Protein AF-A0A7C1U5K1-F1 (afdb_monomer_lite)

Foldseek 3Di:
DDDDPPPPPDDDVNVVVVVVVVVVPPDDPDDALLSLLQVLLCQQLVDGDDPVLSVVSSVCVVVVNNVVSNVSSNPHVSNLVPVLQLVCVLVPDPVSHSPDPDDPVSVVVSCCVVVVHDPD

Radius of gyration: 26.28 Å; chains: 1; bounding box: 65×62×51 Å

Structure (mmCIF, N/CA/C/O backbone):
data_AF-A0A7C1U5K1-F1
#
_entry.id   AF-A0A7C1U5K1-F1
#
loop_
_atom_site.group_PDB
_atom_site.id
_atom_site.type_symbol
_atom_site.label_atom_id
_atom_site.label_alt_id
_atom_site.label_comp_id
_atom_site.label_asym_id
_atom_site.label_entity_id
_atom_site.label_seq_id
_atom_site.pdbx_PDB_ins_code
_atom_site.Cartn_x
_atom_site.Cartn_y
_atom_site.Cartn_z
_atom_site.occupancy
_atom_site.B_iso_or_equiv
_atom_site.auth_seq_id
_atom_site.auth_comp_id
_atom_site.auth_asym_id
_atom_site.auth_atom_id
_atom_site.pdbx_PDB_model_num
ATOM 1 N N . MET A 1 1 ? -50.533 -46.110 23.366 1.00 43.53 1 MET A N 1
ATOM 2 C CA . MET A 1 1 ? -49.787 -45.524 22.227 1.00 43.53 1 MET A CA 1
ATOM 3 C C . MET A 1 1 ? -50.571 -44.310 21.726 1.00 43.53 1 MET A C 1
ATOM 5 O O . MET A 1 1 ? -51.195 -44.364 20.684 1.00 43.53 1 MET A O 1
ATOM 9 N N . HIS A 1 2 ? -50.893 -43.347 22.592 1.00 50.56 2 HIS A N 1
ATOM 10 C CA . HIS A 1 2 ? -50.107 -42.144 22.930 1.00 50.56 2 HIS A CA 1
ATOM 11 C C . HIS A 1 2 ? -49.695 -41.325 21.698 1.00 50.56 2 HIS A C 1
ATOM 13 O O . HIS A 1 2 ? -48.527 -41.246 21.337 1.00 50.56 2 HIS A O 1
ATOM 19 N N . SER A 1 3 ? -50.706 -40.779 21.023 1.00 55.00 3 SER A N 1
ATOM 20 C CA . SER A 1 3 ? -50.563 -39.708 20.042 1.00 55.00 3 SER A CA 1
ATOM 21 C C . SER A 1 3 ? -50.291 -38.414 20.809 1.00 55.00 3 SER A C 1
ATOM 23 O O . SER A 1 3 ? -51.149 -37.944 21.553 1.00 55.00 3 SER A O 1
ATOM 25 N N . ASP A 1 4 ? -49.079 -37.893 20.669 1.00 59.81 4 ASP A N 1
ATOM 26 C CA . ASP A 1 4 ? -48.596 -36.689 21.342 1.00 59.81 4 ASP A CA 1
ATOM 27 C C . ASP A 1 4 ? -49.343 -35.443 20.802 1.00 59.81 4 ASP A C 1
ATOM 29 O O . ASP A 1 4 ? -49.236 -35.144 19.608 1.00 59.81 4 ASP A O 1
ATOM 33 N N . PRO A 1 5 ? -50.139 -34.706 21.605 1.00 49.91 5 PRO A N 1
ATOM 34 C CA . PRO A 1 5 ? -51.016 -33.640 21.104 1.00 49.91 5 PRO A CA 1
ATOM 35 C C . PRO A 1 5 ? -50.289 -32.315 20.807 1.00 49.91 5 PRO A C 1
ATOM 37 O O . PRO A 1 5 ? -50.928 -31.328 20.442 1.00 49.91 5 PRO A O 1
ATOM 40 N N . LEU A 1 6 ? -48.961 -32.265 20.946 1.00 50.84 6 LEU A N 1
ATOM 41 C CA . LEU A 1 6 ? -48.192 -31.016 20.909 1.00 50.84 6 LEU A CA 1
ATOM 42 C C . LEU A 1 6 ? -47.655 -30.620 19.521 1.00 50.84 6 LEU A C 1
ATOM 44 O O . LEU A 1 6 ? -47.131 -29.518 19.373 1.00 50.84 6 LEU A O 1
ATOM 48 N N . GLN A 1 7 ? -47.811 -31.449 18.480 1.00 54.59 7 GLN A N 1
ATOM 49 C CA . GLN A 1 7 ? -47.247 -31.147 17.149 1.00 54.59 7 GLN A CA 1
ATOM 50 C C . GLN A 1 7 ? -48.190 -30.379 16.195 1.00 54.59 7 GLN A C 1
ATOM 52 O O . GLN A 1 7 ? -47.767 -29.938 15.127 1.00 54.59 7 GLN A O 1
ATOM 57 N N . THR A 1 8 ? -49.454 -30.142 16.567 1.00 56.00 8 THR A N 1
ATOM 58 C CA . THR A 1 8 ? -50.500 -29.650 15.637 1.00 56.00 8 THR A CA 1
ATOM 59 C C . THR A 1 8 ? -50.726 -28.124 15.653 1.00 56.00 8 THR A C 1
ATOM 61 O O . THR A 1 8 ? -51.754 -27.647 15.173 1.00 56.00 8 THR A O 1
ATOM 64 N N . ALA A 1 9 ? -49.804 -27.318 16.197 1.00 51.12 9 ALA A N 1
ATOM 65 C CA . ALA A 1 9 ? -50.101 -25.917 16.546 1.00 51.12 9 ALA A CA 1
ATOM 66 C C . ALA A 1 9 ? -49.337 -24.805 15.793 1.00 51.12 9 ALA A C 1
ATOM 68 O O . ALA A 1 9 ? -49.581 -23.636 16.083 1.00 51.12 9 ALA A O 1
ATOM 69 N N . LEU A 1 10 ? -48.480 -25.074 14.797 1.00 54.66 10 LEU A N 1
ATOM 70 C CA . LEU A 1 10 ? -47.904 -23.985 13.979 1.00 54.66 10 LEU A CA 1
ATOM 71 C C . LEU A 1 10 ? -48.745 -23.702 12.725 1.00 54.66 10 LEU A C 1
ATOM 73 O O . LEU A 1 10 ? -48.436 -24.152 11.620 1.00 54.66 10 LEU A O 1
ATOM 77 N N . ARG A 1 11 ? -49.817 -22.925 12.917 1.00 64.62 11 ARG A N 1
ATOM 78 C CA . ARG A 1 11 ? -50.659 -22.351 11.854 1.00 64.62 11 ARG A CA 1
ATOM 79 C C . ARG A 1 11 ? -49.881 -21.292 11.050 1.00 64.62 11 ARG A C 1
ATOM 81 O O . ARG A 1 11 ? -49.087 -20.540 11.610 1.00 64.62 11 ARG A O 1
ATOM 88 N N . GLY A 1 12 ? -50.154 -21.215 9.742 1.00 65.12 12 GLY A N 1
ATOM 89 C CA . GLY A 1 12 ? -49.470 -20.407 8.711 1.00 65.12 12 GLY A CA 1
ATOM 90 C C . GLY A 1 12 ? -48.901 -19.022 9.082 1.00 65.12 12 GLY A C 1
ATOM 91 O O . GLY A 1 12 ? -47.753 -18.772 8.713 1.00 65.12 12 GLY A O 1
ATOM 92 N N . PRO A 1 13 ? -49.600 -18.134 9.822 1.00 65.38 13 PRO A N 1
ATOM 93 C CA . PRO A 1 13 ? -49.045 -16.822 10.174 1.00 65.38 13 PRO A CA 1
ATOM 94 C C . PRO A 1 13 ? -47.848 -16.907 11.129 1.00 65.38 13 PRO A C 1
ATOM 96 O O . PRO A 1 13 ? -46.925 -16.110 11.008 1.00 65.38 13 PRO A O 1
ATOM 99 N N . ALA A 1 14 ? -47.800 -17.904 12.021 1.00 68.12 14 ALA A N 1
ATOM 100 C CA . ALA A 1 14 ? -46.678 -18.079 12.943 1.00 68.12 14 ALA A CA 1
ATOM 101 C C . ALA A 1 14 ? -45.380 -18.408 12.192 1.00 68.12 14 ALA A C 1
ATOM 103 O O . ALA A 1 14 ? -44.337 -17.850 12.502 1.00 68.12 14 ALA A O 1
ATOM 104 N N . ARG A 1 15 ? -45.455 -19.235 11.138 1.00 69.56 15 ARG A N 1
ATOM 105 C CA . ARG A 1 15 ? -44.298 -19.571 10.286 1.00 69.56 15 ARG A CA 1
ATOM 106 C C . ARG A 1 15 ? -43.778 -18.358 9.513 1.00 69.56 15 ARG A C 1
ATOM 108 O O . ARG A 1 15 ? -42.571 -18.205 9.358 1.00 69.56 15 ARG A O 1
ATOM 115 N N . LEU A 1 16 ? -44.686 -17.497 9.056 1.00 71.75 16 LEU A N 1
ATOM 116 C CA . LEU A 1 16 ? -44.358 -16.281 8.310 1.00 71.75 16 LEU A CA 1
ATOM 117 C C . LEU A 1 16 ? -43.703 -15.228 9.217 1.00 71.75 16 LEU A C 1
ATOM 119 O O . LEU A 1 16 ? -42.709 -14.620 8.834 1.00 71.75 16 LEU A O 1
ATOM 123 N N . VAL A 1 17 ? -44.186 -15.097 10.456 1.00 79.69 17 VAL A N 1
ATOM 124 C CA . VAL A 1 17 ? -43.573 -14.243 11.484 1.00 79.69 17 VAL A CA 1
ATOM 125 C C . VAL A 1 17 ? -42.192 -14.764 11.894 1.00 79.69 17 VAL A C 1
ATOM 127 O O . VAL A 1 17 ? -41.254 -13.975 11.970 1.00 79.69 17 VAL A O 1
ATOM 130 N N . THR A 1 18 ? -42.024 -16.076 12.096 1.00 80.56 18 THR A N 1
ATOM 131 C CA . THR A 1 18 ? -40.709 -16.667 12.409 1.00 80.56 18 THR A CA 1
ATOM 132 C C . THR A 1 18 ? -39.706 -16.465 11.270 1.00 80.56 18 THR A C 1
ATOM 134 O O . THR A 1 18 ? -38.547 -16.154 11.532 1.00 80.56 18 THR A O 1
ATOM 137 N N . LEU A 1 19 ? -40.143 -16.583 10.011 1.00 79.25 19 LEU A N 1
ATOM 138 C CA . LEU A 1 19 ? -39.296 -16.343 8.840 1.00 79.25 19 LEU A CA 1
ATOM 139 C C . LEU A 1 19 ? -38.906 -14.862 8.703 1.00 79.25 19 LEU A C 1
ATOM 141 O O . LEU A 1 19 ? -37.732 -14.564 8.507 1.00 79.25 19 LEU A O 1
ATOM 145 N N . CYS A 1 20 ? -39.853 -13.931 8.856 1.00 77.62 20 CYS A N 1
ATOM 146 C CA . CYS A 1 20 ? -39.556 -12.494 8.843 1.00 77.62 20 CYS A CA 1
ATOM 147 C C . CYS A 1 20 ? -38.600 -12.098 9.973 1.00 77.62 20 CYS A C 1
ATOM 149 O O . CYS A 1 20 ? -37.662 -11.341 9.736 1.00 77.62 20 CYS A O 1
ATOM 151 N N . LEU A 1 21 ? -38.784 -12.648 11.176 1.00 78.12 21 LEU A N 1
ATOM 152 C CA . LEU A 1 21 ? -37.886 -12.397 12.299 1.00 78.12 21 LEU A CA 1
ATOM 153 C C . LEU A 1 21 ? -36.476 -12.943 12.023 1.00 78.12 21 LEU A C 1
ATOM 155 O O . LEU A 1 21 ? -35.498 -12.251 12.285 1.00 78.12 21 LEU A O 1
ATOM 159 N N . ALA A 1 22 ? -36.356 -14.132 11.424 1.00 77.94 22 ALA A N 1
ATOM 160 C CA . ALA A 1 22 ? -35.065 -14.694 11.028 1.00 77.94 22 ALA A CA 1
ATOM 161 C C . ALA A 1 22 ? -34.344 -13.844 9.963 1.00 77.94 22 ALA A C 1
ATOM 163 O O . ALA A 1 22 ? -33.128 -13.684 10.041 1.00 77.94 22 ALA A O 1
ATOM 164 N N . LEU A 1 23 ? -35.075 -13.248 9.011 1.00 76.19 23 LEU A N 1
ATOM 165 C CA . LEU A 1 23 ? -34.495 -12.314 8.037 1.00 76.19 23 LEU A CA 1
ATOM 166 C C . LEU A 1 23 ? -34.057 -10.987 8.676 1.00 76.19 23 LEU A C 1
ATOM 168 O O . LEU A 1 23 ? -33.050 -10.427 8.257 1.00 76.19 23 LEU A O 1
ATOM 172 N N . CYS A 1 24 ? -34.760 -10.489 9.696 1.00 75.38 24 CYS A N 1
ATOM 173 C CA . CYS A 1 24 ? -34.348 -9.278 10.416 1.00 75.38 24 CYS A CA 1
ATOM 174 C C . CYS A 1 24 ? -33.079 -9.479 11.265 1.00 75.38 24 CYS A C 1
ATOM 176 O O . CYS A 1 24 ? -32.383 -8.506 11.545 1.00 75.38 24 CYS A O 1
ATOM 178 N N . LEU A 1 25 ? -32.762 -10.719 11.658 1.00 70.94 25 LEU A N 1
ATOM 179 C CA . LEU A 1 25 ? -31.523 -11.067 12.367 1.00 70.94 25 LEU A CA 1
ATOM 180 C C . LEU A 1 25 ? -30.332 -11.341 11.433 1.00 70.94 25 LEU A C 1
ATOM 182 O O . LEU A 1 25 ? -29.235 -11.620 11.921 1.00 70.94 25 LEU A O 1
ATOM 186 N N . ALA A 1 26 ? -30.508 -11.249 10.111 1.00 68.31 26 ALA A N 1
ATOM 187 C CA . ALA A 1 26 ? -29.398 -11.295 9.166 1.00 68.31 26 ALA A CA 1
ATOM 188 C C . ALA A 1 26 ? -28.555 -10.013 9.303 1.00 68.31 26 ALA A C 1
ATOM 190 O O . ALA A 1 26 ? -28.758 -9.026 8.598 1.00 68.31 26 ALA A O 1
ATOM 191 N N . GLY A 1 27 ? -27.636 -10.012 10.271 1.00 62.97 27 GLY A N 1
ATOM 192 C CA . GLY A 1 27 ? -26.713 -8.911 10.514 1.00 62.97 27 GLY A CA 1
ATOM 193 C C . GLY A 1 27 ? -25.847 -8.617 9.290 1.00 62.97 27 GLY A C 1
ATOM 194 O O . GLY A 1 27 ? -25.446 -9.518 8.549 1.00 62.97 27 GLY A O 1
ATOM 195 N N . THR A 1 28 ? -25.529 -7.343 9.081 1.00 63.47 28 THR A N 1
ATOM 196 C CA . THR A 1 28 ? -24.531 -6.932 8.097 1.00 63.47 28 THR A CA 1
ATOM 197 C C . THR A 1 28 ? -23.163 -7.439 8.552 1.00 63.47 28 THR A C 1
ATOM 199 O O . THR A 1 28 ? -22.652 -7.048 9.600 1.00 63.47 28 THR A O 1
ATOM 202 N N . ALA A 1 29 ? -22.549 -8.334 7.776 1.00 64.00 29 ALA A N 1
ATOM 203 C CA . ALA A 1 29 ? -21.171 -8.758 8.001 1.00 64.00 29 ALA A CA 1
ATOM 204 C C . ALA A 1 29 ? -20.221 -7.594 7.665 1.00 64.00 29 ALA A C 1
ATOM 206 O O . ALA A 1 29 ? -19.690 -7.495 6.557 1.00 64.00 29 ALA A O 1
ATOM 207 N N . MET A 1 30 ? -20.046 -6.665 8.605 1.00 64.69 30 MET A N 1
ATOM 208 C CA . MET A 1 30 ? -19.035 -5.619 8.504 1.00 64.69 30 MET A CA 1
ATOM 209 C C . MET A 1 30 ? -17.671 -6.235 8.801 1.00 64.69 30 MET A C 1
ATOM 211 O O . MET A 1 30 ? -17.428 -6.727 9.899 1.00 64.69 30 MET A O 1
ATOM 215 N N . ALA A 1 31 ? -16.770 -6.198 7.819 1.00 77.00 31 ALA A N 1
ATOM 216 C CA . ALA A 1 31 ? -15.357 -6.447 8.071 1.00 77.00 31 ALA A CA 1
ATOM 217 C C . ALA A 1 31 ? -14.880 -5.444 9.134 1.00 77.00 31 ALA A C 1
ATOM 219 O O . ALA A 1 31 ? -15.040 -4.236 8.935 1.00 77.00 31 ALA A O 1
ATOM 220 N N . GLY A 1 32 ? -14.331 -5.929 10.248 1.00 90.31 32 GLY A N 1
ATOM 221 C CA . GLY A 1 32 ? -13.762 -5.075 11.283 1.00 90.31 32 GLY A CA 1
ATOM 222 C C . GLY A 1 32 ? -12.547 -4.304 10.764 1.00 90.31 32 GLY A C 1
ATOM 223 O O . GLY A 1 32 ? -12.071 -4.520 9.646 1.00 90.31 32 GLY A O 1
ATOM 224 N N . ALA A 1 33 ? -12.027 -3.380 11.572 1.00 95.50 33 ALA A N 1
ATO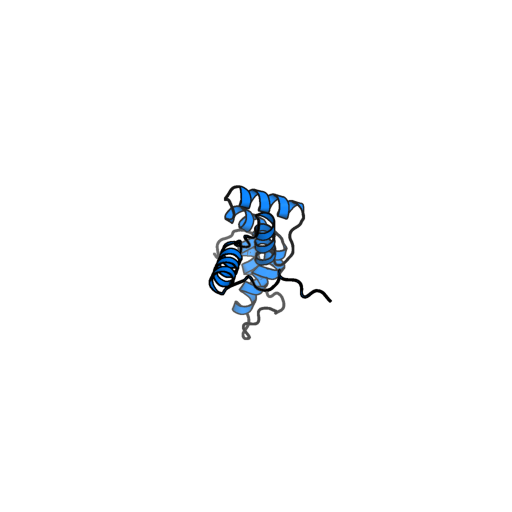M 225 C CA . ALA A 1 33 ? -10.888 -2.552 11.173 1.00 95.50 33 ALA A CA 1
ATOM 226 C C . ALA A 1 33 ? -9.660 -3.393 10.785 1.00 95.50 33 ALA A C 1
ATOM 228 O O . ALA A 1 33 ? -8.949 -3.056 9.842 1.00 95.50 33 ALA A O 1
ATOM 229 N N . ARG A 1 34 ? -9.453 -4.536 11.450 1.00 96.00 34 ARG A N 1
ATOM 230 C CA . ARG A 1 34 ? -8.355 -5.461 11.150 1.00 96.00 34 ARG A CA 1
ATOM 231 C C . ARG A 1 34 ? -8.531 -6.157 9.800 1.00 96.00 34 ARG A C 1
ATOM 233 O O . ARG A 1 34 ? -7.582 -6.250 9.025 1.00 96.00 34 ARG A O 1
ATOM 240 N N . GLU A 1 35 ? -9.737 -6.613 9.477 1.00 95.88 35 GLU A N 1
ATOM 241 C CA . GLU A 1 35 ? -10.038 -7.235 8.183 1.00 95.88 35 GLU A CA 1
ATOM 242 C C . GLU A 1 35 ? -9.965 -6.211 7.047 1.00 95.88 35 GLU A C 1
ATOM 244 O O . GLU A 1 35 ? -9.491 -6.523 5.953 1.00 95.88 35 GLU A O 1
ATOM 249 N N . GLN A 1 36 ? -10.409 -4.976 7.294 1.00 95.88 36 GLN A N 1
ATOM 250 C CA . GLN A 1 36 ? -10.256 -3.879 6.341 1.00 95.88 36 GLN A CA 1
ATOM 251 C C . GLN A 1 36 ? -8.779 -3.544 6.108 1.00 95.88 36 GLN A C 1
ATOM 253 O O . GLN A 1 36 ? -8.365 -3.491 4.952 1.00 95.88 36 GLN A O 1
ATOM 258 N N . ALA A 1 37 ? -7.982 -3.415 7.173 1.00 97.56 37 ALA A N 1
ATOM 259 C CA . ALA A 1 37 ? -6.541 -3.176 7.095 1.00 97.56 37 ALA A CA 1
ATOM 260 C C . ALA A 1 37 ? -5.838 -4.247 6.262 1.00 97.56 37 ALA A C 1
ATOM 262 O O . ALA A 1 37 ? -5.125 -3.930 5.311 1.00 97.56 37 ALA A O 1
ATOM 263 N N . ARG A 1 38 ? -6.116 -5.522 6.553 1.00 97.06 38 ARG A N 1
ATOM 264 C CA . ARG A 1 38 ? -5.568 -6.637 5.782 1.00 97.06 38 ARG A CA 1
ATOM 265 C C . ARG A 1 38 ? -5.928 -6.532 4.303 1.00 97.06 38 ARG A C 1
ATOM 267 O O . ARG A 1 38 ? -5.048 -6.640 3.459 1.00 97.06 38 ARG A O 1
ATOM 274 N N . ARG A 1 39 ? -7.203 -6.295 3.978 1.00 96.62 39 ARG A N 1
ATOM 275 C CA . ARG A 1 39 ? -7.634 -6.177 2.576 1.00 96.62 39 ARG A CA 1
ATOM 276 C C . ARG A 1 39 ? -6.957 -5.016 1.855 1.00 96.62 39 ARG A C 1
ATOM 278 O O . ARG A 1 39 ? -6.613 -5.177 0.691 1.00 96.62 39 ARG A O 1
ATOM 285 N N . ILE A 1 40 ? -6.782 -3.873 2.516 1.00 96.81 40 ILE A N 1
ATOM 286 C CA . ILE A 1 40 ? -6.079 -2.721 1.939 1.00 96.81 40 ILE A CA 1
ATOM 287 C C . ILE A 1 40 ? -4.629 -3.103 1.634 1.00 96.81 40 ILE A C 1
ATOM 289 O O . ILE A 1 40 ? -4.188 -2.940 0.497 1.00 96.81 40 ILE A O 1
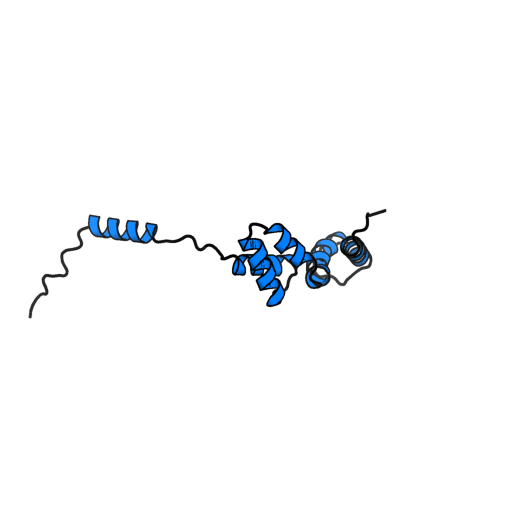ATOM 293 N N . HIS A 1 41 ? -3.919 -3.679 2.605 1.00 97.62 41 HIS A N 1
ATOM 294 C CA . HIS A 1 41 ? -2.519 -4.052 2.427 1.00 97.62 41 HIS A CA 1
ATOM 295 C C . HIS A 1 41 ? -2.335 -5.114 1.337 1.00 97.62 41 HIS A C 1
ATOM 297 O O . HIS A 1 41 ? -1.536 -4.918 0.425 1.00 97.62 41 HIS A O 1
ATOM 303 N N . ASP A 1 42 ? -3.132 -6.188 1.363 1.00 96.62 42 ASP A N 1
ATOM 304 C CA . ASP A 1 42 ? -3.081 -7.265 0.365 1.00 96.62 42 ASP A CA 1
ATOM 305 C C . ASP A 1 42 ? -3.275 -6.721 -1.064 1.00 96.62 42 ASP A C 1
ATOM 307 O O . ASP A 1 42 ? -2.678 -7.225 -2.015 1.00 96.62 42 ASP A O 1
ATOM 311 N N . ARG A 1 43 ? -4.109 -5.686 -1.233 1.00 95.50 43 ARG A N 1
ATOM 312 C CA . ARG A 1 43 ? -4.408 -5.083 -2.540 1.00 95.50 43 ARG A CA 1
ATOM 313 C C . ARG A 1 43 ? -3.363 -4.081 -3.009 1.00 95.50 43 ARG A C 1
ATOM 315 O O . ARG A 1 43 ? -3.101 -4.031 -4.205 1.00 95.50 43 ARG A O 1
ATOM 322 N N . ILE A 1 44 ? -2.810 -3.284 -2.100 1.00 97.00 44 ILE A N 1
ATOM 323 C CA . ILE A 1 44 ? -1.840 -2.238 -2.440 1.00 97.00 44 ILE A CA 1
ATOM 324 C C . ILE A 1 44 ? -0.436 -2.834 -2.521 1.00 97.00 44 ILE A C 1
ATOM 326 O O . ILE A 1 44 ? 0.212 -2.742 -3.560 1.00 97.00 44 ILE A O 1
ATOM 330 N N . ALA A 1 45 ? 0.022 -3.506 -1.467 1.00 96.56 45 ALA A N 1
ATOM 331 C CA . ALA A 1 45 ? 1.369 -4.064 -1.396 1.00 96.56 45 ALA A CA 1
ATOM 332 C C . ALA A 1 45 ? 1.516 -5.399 -2.147 1.00 96.56 45 ALA A C 1
ATOM 334 O O . ALA A 1 45 ? 2.638 -5.860 -2.356 1.00 96.56 45 ALA A O 1
ATOM 335 N N . GLY A 1 46 ? 0.403 -6.048 -2.512 1.00 93.88 46 GLY A N 1
ATOM 336 C CA . GLY A 1 46 ? 0.397 -7.338 -3.213 1.00 93.88 46 GLY A CA 1
ATOM 337 C C . GLY A 1 46 ? 0.819 -8.531 -2.348 1.00 93.88 46 GLY A C 1
ATOM 338 O O . GLY A 1 46 ? 0.961 -9.641 -2.858 1.00 93.88 46 GLY A O 1
ATOM 339 N N . VAL A 1 47 ? 1.030 -8.319 -1.046 1.00 94.94 47 VAL A N 1
ATOM 340 C CA . VAL A 1 47 ? 1.434 -9.337 -0.070 1.00 94.94 47 VAL A CA 1
ATOM 341 C C . VAL A 1 47 ? 0.741 -9.099 1.277 1.00 94.94 47 VAL A C 1
ATOM 343 O O . VAL A 1 47 ? 0.340 -7.966 1.558 1.00 94.94 47 VAL A O 1
ATOM 346 N N . PRO A 1 48 ? 0.625 -10.131 2.134 1.00 95.88 48 PRO A N 1
ATOM 347 C CA . PRO A 1 48 ? 0.104 -9.966 3.486 1.00 95.88 48 PRO A CA 1
ATOM 348 C C . PRO A 1 48 ? 0.916 -8.973 4.331 1.00 95.88 48 PRO A C 1
ATOM 350 O O . PRO A 1 48 ? 2.144 -8.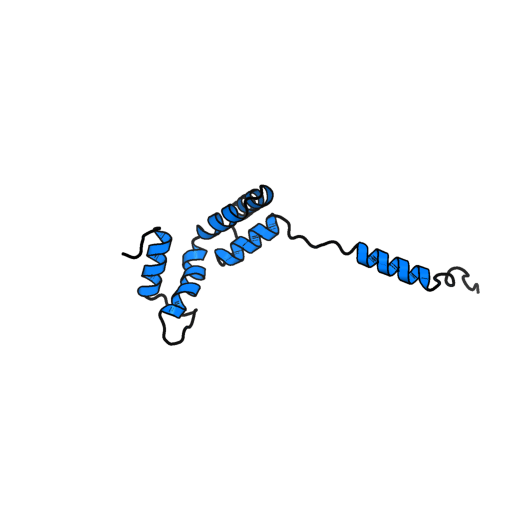980 4.232 1.00 95.88 48 PRO A O 1
ATOM 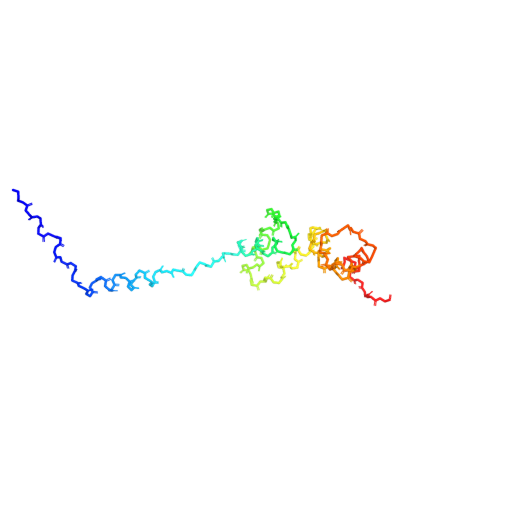353 N N . PRO A 1 49 ? 0.265 -8.162 5.189 1.00 96.75 49 PRO A N 1
ATOM 354 C CA . PRO A 1 49 ? 0.962 -7.260 6.103 1.00 96.75 49 PRO A CA 1
ATOM 355 C C . PRO A 1 49 ? 1.728 -8.027 7.178 1.00 96.75 49 PRO A C 1
ATOM 357 O O . PRO A 1 49 ? 1.327 -9.125 7.589 1.00 96.75 49 PRO A O 1
ATOM 360 N N . SER A 1 50 ? 2.787 -7.406 7.701 1.00 97.25 50 SER A N 1
ATOM 361 C CA . SER A 1 50 ? 3.379 -7.837 8.966 1.00 97.25 50 SER A CA 1
ATOM 362 C C . SER A 1 50 ? 2.379 -7.643 10.116 1.00 97.25 50 SER A C 1
ATOM 364 O O . SER A 1 50 ? 1.401 -6.902 9.998 1.00 97.25 50 SER A O 1
ATOM 366 N N . ALA A 1 51 ? 2.603 -8.304 11.255 1.00 97.38 51 ALA A N 1
ATOM 367 C CA . ALA A 1 51 ? 1.733 -8.120 12.418 1.00 97.38 51 ALA A CA 1
ATOM 368 C C . ALA A 1 51 ? 1.716 -6.655 12.897 1.00 97.38 51 ALA A C 1
ATOM 370 O O . ALA A 1 51 ? 0.651 -6.133 13.212 1.00 97.38 51 ALA A O 1
ATOM 371 N N . ALA A 1 52 ? 2.877 -5.992 12.878 1.00 97.69 52 ALA A N 1
ATOM 372 C CA . ALA A 1 52 ? 3.020 -4.601 13.293 1.00 97.69 52 ALA A CA 1
ATOM 373 C C . ALA A 1 52 ? 2.289 -3.634 12.347 1.00 97.69 52 ALA A C 1
ATOM 375 O O . ALA A 1 52 ? 1.550 -2.761 12.809 1.00 97.69 52 ALA A O 1
ATOM 376 N N . ASP A 1 53 ? 2.430 -3.822 11.031 1.00 97.44 53 ASP A N 1
ATOM 377 C CA . ASP A 1 53 ? 1.733 -2.985 10.046 1.00 97.44 53 ASP A CA 1
ATOM 378 C C . ASP A 1 53 ? 0.225 -3.206 10.129 1.00 97.44 53 ASP A C 1
ATOM 380 O O . ASP A 1 53 ? -0.547 -2.252 10.107 1.00 97.44 53 ASP A O 1
ATOM 384 N N . LEU A 1 54 ? -0.215 -4.456 10.311 1.00 98.06 54 LEU A N 1
ATOM 385 C CA . LEU A 1 54 ? -1.630 -4.781 10.461 1.00 98.06 54 LEU A CA 1
ATOM 386 C C . LEU A 1 54 ? -2.250 -4.120 11.700 1.00 98.06 54 LEU A C 1
ATOM 388 O O . LEU A 1 54 ? -3.366 -3.604 11.616 1.00 98.06 54 LEU A O 1
ATOM 392 N N . ASP A 1 55 ? -1.549 -4.124 12.835 1.00 98.25 55 ASP A N 1
ATOM 393 C CA . ASP A 1 55 ? -1.995 -3.461 14.066 1.00 98.25 55 ASP A CA 1
ATOM 394 C C . ASP A 1 55 ? -2.068 -1.935 13.883 1.00 98.25 55 ASP A C 1
ATOM 396 O O . ASP A 1 55 ? -3.053 -1.295 14.273 1.00 98.25 55 ASP A O 1
ATOM 400 N N . THR A 1 56 ? -1.065 -1.362 13.216 1.00 98.38 56 THR A N 1
ATOM 401 C CA . THR A 1 56 ? -0.990 0.074 12.914 1.00 98.38 56 THR A CA 1
ATOM 402 C C . THR A 1 56 ? -2.121 0.498 11.976 1.00 98.38 56 THR A C 1
ATOM 404 O O . THR A 1 56 ? -2.892 1.406 12.289 1.00 98.38 56 THR A O 1
ATOM 407 N N . MET A 1 57 ? -2.308 -0.212 10.863 1.00 98.44 57 MET A N 1
ATOM 408 C CA . MET A 1 57 ? -3.383 0.038 9.901 1.00 98.44 57 MET A CA 1
ATOM 409 C C . MET A 1 57 ? -4.772 -0.152 10.521 1.00 98.44 57 MET A C 1
ATOM 411 O O . MET A 1 57 ? -5.676 0.639 10.255 1.00 98.44 57 MET A O 1
ATOM 415 N N . ALA A 1 58 ? -4.964 -1.167 11.369 1.00 98.12 58 ALA A N 1
ATOM 416 C CA . ALA A 1 58 ? -6.233 -1.371 12.067 1.00 98.12 58 ALA A CA 1
ATOM 417 C C . ALA A 1 58 ? -6.552 -0.204 13.016 1.00 98.12 58 ALA A C 1
ATOM 419 O O . ALA A 1 58 ? -7.710 0.210 13.117 1.00 98.12 58 ALA A O 1
ATOM 420 N N . THR A 1 59 ? -5.533 0.356 13.672 1.00 98.31 59 THR A N 1
ATOM 421 C CA . THR A 1 59 ? -5.672 1.548 14.520 1.00 98.31 59 THR A CA 1
ATOM 422 C C . THR A 1 59 ? -6.067 2.767 13.688 1.00 98.31 59 THR A C 1
ATOM 424 O O . THR A 1 59 ? -7.034 3.445 14.026 1.00 98.31 59 THR A O 1
ATOM 427 N N . LEU A 1 60 ? -5.396 3.001 12.557 1.00 98.25 60 LEU A N 1
ATOM 428 C CA . LEU A 1 60 ? -5.720 4.097 11.635 1.00 98.25 60 LEU A CA 1
ATOM 429 C C . LEU A 1 60 ? -7.168 4.013 11.134 1.00 98.25 60 LEU A C 1
ATOM 431 O O . LEU A 1 60 ? -7.900 4.999 11.183 1.00 98.25 60 LEU A O 1
ATOM 435 N N . ILE A 1 61 ? -7.627 2.823 10.739 1.00 97.25 61 ILE A N 1
ATOM 436 C CA . ILE A 1 61 ? -9.011 2.612 10.290 1.00 97.25 61 ILE A CA 1
ATOM 437 C C . ILE A 1 61 ? -10.009 2.832 11.428 1.00 97.25 61 ILE A C 1
ATOM 439 O O . ILE A 1 61 ? -11.036 3.477 11.221 1.00 97.25 61 ILE A O 1
ATOM 443 N N . SER A 1 62 ? -9.707 2.341 12.632 1.00 97.00 62 SER A N 1
ATOM 444 C CA . SER A 1 62 ? -10.566 2.539 13.810 1.00 97.00 62 SER A CA 1
ATOM 445 C C . SER A 1 62 ? -10.693 4.018 14.188 1.00 97.00 62 SER A C 1
ATOM 447 O O . SER A 1 62 ? -11.745 4.442 14.657 1.00 97.00 62 SER A O 1
ATOM 449 N N . ASN A 1 63 ? -9.650 4.807 13.924 1.00 97.44 63 ASN A N 1
ATOM 450 C CA . ASN A 1 63 ? -9.618 6.250 14.154 1.00 97.44 63 ASN A CA 1
ATOM 451 C C . ASN A 1 63 ? -10.246 7.071 13.012 1.00 97.44 63 ASN A C 1
ATOM 453 O O . ASN A 1 63 ? -10.251 8.297 13.082 1.00 97.44 63 ASN A O 1
ATOM 457 N N . GLY A 1 64 ? -10.786 6.429 11.970 1.00 96.50 64 GLY A N 1
ATOM 458 C CA . GLY A 1 64 ? -11.405 7.120 10.836 1.00 96.50 64 GLY A CA 1
ATOM 459 C C . GLY A 1 64 ? -10.420 7.615 9.772 1.00 96.50 64 GLY A C 1
ATOM 460 O O . GLY A 1 64 ? -10.813 8.411 8.921 1.00 96.50 64 GLY A O 1
ATOM 461 N N . SER A 1 65 ? -9.184 7.108 9.770 1.00 97.12 65 SER A N 1
ATOM 462 C CA . SER A 1 65 ? -8.111 7.444 8.821 1.00 97.12 65 SER A CA 1
ATOM 463 C C . SER A 1 65 ? -7.753 6.276 7.879 1.00 97.12 65 SER A C 1
ATOM 465 O O . SER A 1 65 ? -6.620 5.790 7.879 1.00 97.12 65 SER A O 1
ATOM 467 N N . PRO A 1 66 ? -8.678 5.777 7.036 1.00 96.00 66 PRO A N 1
ATOM 468 C CA . PRO A 1 66 ? -8.376 4.677 6.117 1.00 96.00 66 PRO A CA 1
ATOM 469 C C . PRO A 1 66 ? -7.389 5.069 5.005 1.00 96.00 66 PRO A C 1
ATOM 471 O O . PRO A 1 66 ? -6.708 4.196 4.471 1.00 96.00 66 PRO A O 1
ATOM 474 N N . LEU A 1 67 ? -7.298 6.360 4.658 1.00 97.19 67 LEU A N 1
ATOM 475 C CA . LEU A 1 67 ? -6.326 6.854 3.679 1.00 97.19 67 LEU A CA 1
ATOM 476 C C . LEU A 1 67 ? -4.894 6.700 4.197 1.00 97.19 67 LEU A C 1
ATOM 478 O O . LEU A 1 67 ? -4.047 6.193 3.473 1.00 97.19 67 LEU A O 1
ATOM 482 N N . ASP A 1 68 ? -4.646 7.048 5.459 1.00 97.94 68 ASP A N 1
ATOM 483 C CA . ASP A 1 68 ? -3.323 6.902 6.074 1.00 97.94 68 ASP A CA 1
ATOM 484 C C . ASP A 1 68 ? -2.907 5.426 6.139 1.00 97.94 68 ASP A C 1
ATOM 486 O O . ASP A 1 68 ? -1.754 5.086 5.884 1.00 97.94 68 ASP A O 1
ATOM 490 N N . ALA A 1 69 ? -3.859 4.518 6.393 1.00 97.56 69 ALA A N 1
ATOM 491 C CA . ALA A 1 69 ? -3.600 3.081 6.316 1.00 97.56 69 ALA A CA 1
ATOM 492 C C . ALA A 1 69 ? -3.207 2.648 4.892 1.00 97.56 69 ALA A C 1
ATOM 494 O O . ALA A 1 69 ? -2.306 1.831 4.716 1.00 97.56 69 ALA A O 1
ATOM 495 N N . ALA A 1 70 ? -3.869 3.192 3.868 1.00 97.44 70 ALA A N 1
ATOM 496 C CA . ALA A 1 70 ? -3.527 2.916 2.477 1.00 97.44 70 ALA A CA 1
ATOM 497 C C . ALA A 1 70 ? -2.143 3.465 2.097 1.00 97.44 70 ALA A C 1
ATOM 499 O O . ALA A 1 70 ? -1.393 2.764 1.423 1.00 97.44 70 ALA A O 1
ATOM 500 N N . LEU A 1 71 ? -1.790 4.668 2.557 1.00 96.81 71 LEU A N 1
ATOM 501 C CA . LEU A 1 71 ? -0.470 5.265 2.338 1.00 96.81 71 LEU A CA 1
ATOM 502 C C . LEU A 1 71 ? 0.637 4.434 2.993 1.00 96.81 71 LEU A C 1
ATOM 504 O O . LEU A 1 71 ? 1.625 4.132 2.332 1.00 96.81 71 LEU A O 1
ATOM 508 N N . LEU A 1 72 ? 0.423 3.945 4.218 1.00 96.75 72 LEU A N 1
ATOM 509 C CA . LEU A 1 72 ? 1.362 3.026 4.867 1.00 96.75 72 LEU A CA 1
ATOM 510 C C . LEU A 1 72 ? 1.595 1.750 4.033 1.00 96.75 72 LEU A C 1
ATOM 512 O O . LEU A 1 72 ? 2.717 1.268 3.924 1.00 96.75 72 LEU A O 1
ATOM 516 N N . ALA A 1 73 ? 0.557 1.213 3.384 1.00 97.19 73 ALA A N 1
ATOM 517 C CA . ALA A 1 73 ? 0.706 0.043 2.516 1.00 97.19 73 ALA A CA 1
ATOM 518 C C . ALA A 1 73 ? 1.494 0.328 1.218 1.00 97.19 73 ALA A C 1
ATOM 520 O O . ALA A 1 73 ? 2.086 -0.596 0.657 1.00 97.19 73 ALA A O 1
ATOM 521 N N . VAL A 1 74 ? 1.518 1.577 0.734 1.00 96.19 74 VAL A N 1
ATOM 522 C CA . VAL A 1 74 ? 2.320 1.995 -0.437 1.00 96.19 74 VAL A CA 1
ATOM 523 C C . VAL A 1 74 ? 3.819 1.985 -0.117 1.00 96.19 74 VAL A C 1
ATOM 525 O O . VAL A 1 74 ? 4.631 1.702 -0.996 1.00 96.19 74 VAL A O 1
ATOM 528 N N . GLU A 1 75 ? 4.200 2.230 1.138 1.00 93.88 75 GLU A N 1
ATOM 529 C CA . GLU A 1 75 ? 5.603 2.220 1.577 1.00 93.88 75 GLU A CA 1
ATOM 530 C C . GLU A 1 75 ? 6.233 0.817 1.535 1.00 93.88 75 GLU A C 1
ATOM 532 O O . GLU A 1 75 ? 7.456 0.675 1.459 1.00 93.88 75 GLU A O 1
ATOM 537 N N . HIS A 1 76 ? 5.416 -0.241 1.540 1.00 95.75 76 HIS A N 1
ATOM 538 C CA . HIS A 1 76 ? 5.908 -1.612 1.527 1.00 95.75 76 HIS A CA 1
ATOM 539 C C . HIS A 1 76 ? 6.633 -1.937 0.198 1.00 95.75 76 HIS A C 1
ATOM 541 O O . HIS A 1 76 ? 6.063 -1.737 -0.878 1.00 95.75 76 HIS A O 1
ATOM 547 N N . PRO A 1 77 ? 7.834 -2.559 0.206 1.00 94.25 77 PRO A N 1
ATOM 548 C CA . PRO A 1 77 ? 8.590 -2.869 -1.020 1.00 94.25 77 PRO A CA 1
ATOM 549 C C . PRO A 1 77 ? 7.820 -3.695 -2.064 1.00 94.25 77 PRO A C 1
ATOM 551 O O . PRO A 1 77 ? 8.077 -3.606 -3.264 1.00 94.25 77 PRO A O 1
ATOM 554 N N . GLY A 1 78 ? 6.858 -4.502 -1.609 1.00 95.00 78 GLY A N 1
ATOM 555 C CA . GLY A 1 78 ? 5.945 -5.265 -2.466 1.00 95.00 78 GLY A CA 1
ATOM 556 C C . GLY A 1 78 ? 5.120 -4.393 -3.419 1.00 95.00 78 GLY A C 1
ATOM 557 O O . GLY A 1 78 ? 4.922 -4.792 -4.567 1.00 95.00 78 GLY A O 1
ATOM 558 N N . PHE A 1 79 ? 4.732 -3.180 -3.003 1.00 96.19 79 PHE A N 1
ATOM 559 C CA . PHE A 1 79 ? 4.041 -2.230 -3.874 1.00 96.19 79 PHE A CA 1
ATOM 560 C C . PHE A 1 79 ? 4.879 -1.930 -5.122 1.00 96.19 79 PHE A C 1
ATOM 562 O O . PHE A 1 79 ? 4.397 -2.094 -6.239 1.00 96.19 79 PHE A O 1
ATOM 569 N N . TYR A 1 80 ? 6.157 -1.586 -4.957 1.00 94.25 80 TYR A N 1
ATOM 570 C CA . TYR A 1 80 ? 7.046 -1.260 -6.077 1.00 94.25 80 TYR A CA 1
ATOM 571 C C . TYR A 1 80 ? 7.404 -2.489 -6.921 1.00 94.25 80 TYR A C 1
ATOM 573 O O . TYR A 1 80 ? 7.389 -2.434 -8.152 1.00 94.25 80 TYR A O 1
ATOM 581 N N . ASN A 1 81 ? 7.696 -3.612 -6.262 1.00 91.69 81 ASN A N 1
ATOM 582 C CA . ASN A 1 81 ? 8.212 -4.813 -6.920 1.00 91.69 81 ASN A CA 1
ATOM 583 C C . ASN A 1 81 ? 7.139 -5.614 -7.669 1.00 91.69 81 ASN A C 1
ATOM 585 O O . ASN A 1 81 ? 7.457 -6.292 -8.649 1.00 91.69 81 ASN A O 1
ATOM 589 N N . ALA A 1 82 ? 5.887 -5.559 -7.212 1.00 91.56 82 ALA A N 1
ATOM 590 C CA . ALA A 1 82 ? 4.785 -6.316 -7.789 1.00 91.56 82 ALA A CA 1
ATOM 591 C C . ALA A 1 82 ? 3.710 -5.390 -8.358 1.00 91.56 82 ALA A C 1
ATOM 593 O O . ALA A 1 82 ? 3.488 -5.392 -9.569 1.00 91.56 82 ALA A O 1
ATOM 594 N N . THR A 1 83 ? 3.063 -4.585 -7.516 1.00 94.75 83 THR A N 1
ATOM 595 C CA . THR A 1 83 ? 1.876 -3.812 -7.906 1.00 94.75 83 THR A CA 1
ATOM 596 C C . THR A 1 83 ? 2.198 -2.769 -8.971 1.00 94.75 83 THR A C 1
ATOM 598 O O . THR A 1 83 ? 1.651 -2.822 -10.071 1.00 94.75 83 THR A O 1
ATOM 601 N N . LEU A 1 84 ? 3.128 -1.857 -8.691 1.00 94.62 84 LEU A N 1
ATOM 602 C CA . LEU A 1 84 ? 3.495 -0.774 -9.596 1.00 94.62 84 LEU A CA 1
ATOM 603 C C . LEU A 1 84 ? 4.141 -1.303 -10.879 1.00 94.62 84 LEU A C 1
ATOM 605 O O . LEU A 1 84 ? 3.799 -0.839 -11.964 1.00 94.62 84 LEU A O 1
ATOM 609 N N . LYS A 1 85 ? 4.997 -2.329 -10.776 1.00 93.69 85 LYS A N 1
ATOM 610 C CA . LYS A 1 85 ? 5.531 -3.037 -11.948 1.00 93.69 85 LYS A CA 1
ATOM 611 C C . LYS A 1 85 ? 4.393 -3.519 -12.855 1.00 93.69 85 LYS A C 1
ATOM 613 O O . LYS A 1 85 ? 4.346 -3.145 -14.019 1.00 93.69 85 LYS A O 1
ATOM 618 N N . THR A 1 86 ? 3.454 -4.289 -12.308 1.00 93.06 86 THR A N 1
ATOM 619 C CA . THR A 1 86 ? 2.324 -4.879 -13.053 1.00 93.06 86 THR A CA 1
ATOM 620 C C . THR A 1 86 ? 1.435 -3.809 -13.694 1.00 93.06 86 THR A C 1
ATOM 622 O O . THR A 1 86 ? 0.905 -4.024 -14.781 1.00 93.06 86 THR A O 1
ATOM 625 N N . LEU A 1 87 ? 1.286 -2.645 -13.053 1.00 93.81 87 LEU A N 1
ATOM 626 C CA . LEU A 1 87 ? 0.515 -1.519 -13.589 1.00 93.81 87 LEU A CA 1
ATOM 627 C C . LEU A 1 87 ? 1.202 -0.839 -14.781 1.00 93.81 87 LEU A C 1
ATOM 629 O O . LEU A 1 87 ? 0.528 -0.441 -15.728 1.00 93.81 87 LEU A O 1
ATOM 633 N N . VAL A 1 88 ? 2.527 -0.699 -14.738 1.00 94.25 88 VAL A N 1
ATOM 634 C CA . VAL A 1 88 ? 3.291 0.044 -15.752 1.00 94.25 88 VAL A CA 1
ATOM 635 C C . VAL A 1 88 ? 3.697 -0.845 -16.922 1.00 94.25 88 VAL A C 1
ATOM 637 O O . VAL A 1 88 ? 3.669 -0.401 -18.067 1.00 94.25 88 VAL A O 1
ATOM 640 N N . THR A 1 89 ? 4.049 -2.108 -16.669 1.00 94.00 89 THR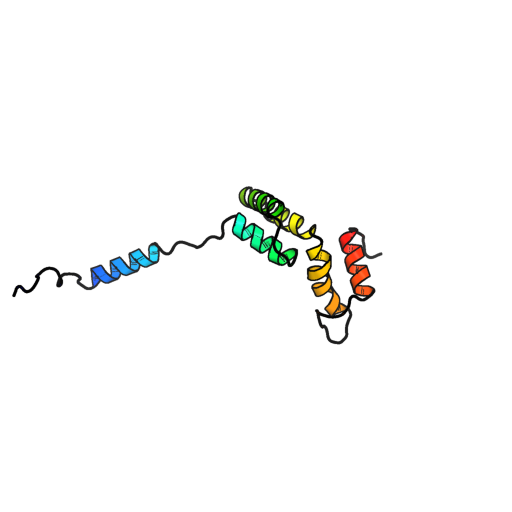 A N 1
ATOM 641 C CA . THR A 1 89 ? 4.593 -3.020 -17.686 1.00 94.00 89 THR A CA 1
ATOM 642 C C . THR A 1 89 ? 3.748 -3.098 -18.972 1.00 94.00 89 THR A C 1
ATOM 644 O O . THR A 1 89 ? 4.352 -2.978 -20.042 1.00 94.00 89 THR A O 1
ATOM 647 N N . PRO A 1 90 ? 2.399 -3.184 -18.942 1.00 93.44 90 PRO A N 1
ATOM 648 C CA . PRO A 1 90 ? 1.566 -3.198 -20.152 1.00 93.44 90 PRO A CA 1
ATOM 649 C C . PRO A 1 90 ? 1.729 -1.979 -21.065 1.00 93.44 90 PRO A C 1
ATOM 651 O O . PRO A 1 90 ? 1.561 -2.096 -22.273 1.00 93.44 90 PRO A O 1
ATOM 654 N N . MET A 1 91 ? 2.086 -0.813 -20.515 1.00 87.88 91 MET A N 1
ATOM 655 C CA . MET A 1 91 ? 2.268 0.429 -21.282 1.00 87.88 91 MET A CA 1
ATOM 656 C C . MET A 1 91 ? 3.531 0.408 -22.154 1.00 87.88 91 MET A C 1
ATOM 658 O O . MET A 1 91 ? 3.739 1.299 -22.972 1.00 87.88 91 MET A O 1
ATOM 662 N N . THR A 1 92 ? 4.390 -0.591 -21.950 1.00 83.19 92 THR A N 1
ATOM 663 C CA . THR A 1 92 ? 5.757 -0.635 -22.485 1.00 83.19 92 THR A CA 1
ATOM 664 C C . THR A 1 92 ? 5.997 -1.787 -23.451 1.00 83.19 92 THR A C 1
ATOM 666 O O . THR A 1 92 ? 7.088 -1.892 -24.005 1.00 83.19 92 THR A O 1
ATOM 669 N N . ASN A 1 93 ? 5.010 -2.669 -23.645 1.00 82.75 93 ASN A N 1
ATOM 670 C CA . ASN A 1 93 ? 5.141 -3.837 -24.509 1.00 82.75 93 ASN A CA 1
ATOM 671 C C . ASN A 1 93 ? 3.951 -3.976 -25.467 1.00 82.75 93 ASN A C 1
ATOM 673 O O . ASN A 1 93 ? 2.819 -3.649 -25.119 1.00 82.75 93 ASN A O 1
ATOM 677 N N . GLU A 1 94 ? 4.213 -4.484 -26.675 1.00 83.94 94 GLU A N 1
ATOM 678 C CA . GLU A 1 94 ? 3.205 -4.604 -27.742 1.00 83.94 94 GLU A CA 1
ATOM 679 C C . GLU A 1 94 ? 2.031 -5.506 -27.350 1.00 83.94 94 GLU A C 1
ATOM 681 O O . GLU A 1 94 ? 0.886 -5.240 -27.711 1.00 83.94 94 GLU A O 1
ATOM 686 N N . ALA A 1 95 ? 2.310 -6.558 -26.579 1.00 88.31 95 ALA A N 1
ATOM 687 C CA . ALA A 1 95 ? 1.310 -7.515 -26.127 1.00 88.31 95 ALA A CA 1
ATOM 688 C C . ALA A 1 95 ? 0.394 -6.966 -25.017 1.00 88.31 95 ALA A C 1
ATOM 690 O O . ALA A 1 95 ? -0.578 -7.630 -24.662 1.00 88.31 95 ALA A O 1
ATOM 691 N N . GLN A 1 96 ? 0.704 -5.792 -24.448 1.00 89.38 96 GLN A N 1
ATOM 692 C CA . GLN A 1 96 ? 0.060 -5.233 -23.250 1.00 89.38 96 GLN A CA 1
ATOM 693 C C . GLN A 1 96 ? 0.000 -6.236 -22.081 1.00 89.38 96 GLN A C 1
ATOM 695 O O . GLN A 1 96 ? -0.917 -6.228 -21.259 1.00 89.38 96 GLN A O 1
ATOM 700 N N . SER A 1 97 ? 0.995 -7.121 -22.007 1.00 91.38 97 SER A N 1
ATOM 701 C CA . SER A 1 97 ? 1.108 -8.157 -20.987 1.00 91.38 97 SER A CA 1
ATOM 702 C C . SER A 1 97 ? 1.617 -7.547 -19.677 1.00 91.38 97 SER A C 1
ATOM 704 O O . SER A 1 97 ? 2.616 -6.823 -19.690 1.00 91.38 97 SER A O 1
ATOM 706 N N . PRO A 1 98 ? 0.970 -7.816 -18.530 1.00 88.25 98 PRO A N 1
ATOM 707 C CA . PRO A 1 98 ? 1.419 -7.306 -17.236 1.00 88.25 98 PRO A CA 1
ATOM 708 C C . PRO A 1 98 ? 2.569 -8.118 -16.621 1.00 88.25 98 PRO A C 1
ATOM 710 O O . PRO A 1 98 ? 3.220 -7.646 -15.690 1.00 88.25 98 PRO A O 1
ATOM 713 N N . PHE A 1 99 ? 2.837 -9.325 -17.129 1.00 89.25 99 PHE A N 1
ATOM 714 C CA . PHE A 1 99 ? 3.782 -10.278 -16.536 1.00 89.25 99 PHE A CA 1
ATOM 715 C C . PHE A 1 99 ? 5.041 -10.473 -17.382 1.00 89.25 99 PHE A C 1
ATOM 717 O O . PHE A 1 99 ? 5.505 -11.593 -17.574 1.00 89.25 99 PHE A O 1
ATOM 724 N N . GLU A 1 100 ? 5.621 -9.372 -17.851 1.00 91.19 100 GLU A N 1
ATOM 725 C CA . GLU A 1 100 ? 6.889 -9.389 -18.583 1.00 91.19 100 GLU A CA 1
ATOM 726 C C . GLU A 1 100 ? 8.103 -9.162 -17.654 1.00 91.19 100 GLU A C 1
ATOM 728 O O . GLU A 1 100 ? 7.960 -8.721 -16.495 1.00 91.19 100 GLU A O 1
ATOM 733 N N . PRO A 1 101 ? 9.329 -9.470 -18.123 1.00 91.00 101 PRO A N 1
ATOM 734 C CA . PRO A 1 101 ? 10.558 -9.058 -17.453 1.00 91.00 101 PRO A CA 1
ATOM 735 C C . PRO A 1 101 ? 10.610 -7.542 -17.209 1.00 91.00 101 PRO A C 1
ATOM 737 O O . PRO A 1 101 ? 10.027 -6.751 -17.948 1.00 91.00 101 PRO A O 1
ATOM 740 N N . LEU A 1 102 ? 11.324 -7.131 -16.156 1.00 91.25 102 LEU A N 1
ATOM 741 C CA . LEU A 1 102 ? 11.539 -5.714 -15.864 1.00 91.25 102 LEU A CA 1
ATOM 742 C C . LEU A 1 102 ? 12.354 -5.076 -16.999 1.00 91.25 102 LEU A C 1
ATOM 744 O O . LEU A 1 102 ? 13.457 -5.531 -17.286 1.00 91.25 102 LEU A O 1
ATOM 748 N N . ASN A 1 103 ? 11.811 -4.031 -17.620 1.00 90.44 103 ASN A N 1
ATOM 749 C CA . ASN A 1 103 ? 12.486 -3.248 -18.654 1.00 90.44 103 ASN A CA 1
ATOM 750 C C . ASN A 1 103 ? 12.816 -1.833 -18.158 1.00 90.44 103 ASN A C 1
ATOM 752 O O . ASN A 1 103 ? 12.277 -1.382 -17.143 1.00 90.44 103 ASN A O 1
ATOM 756 N N . ASP A 1 104 ? 13.681 -1.136 -18.896 1.00 91.81 104 ASP A N 1
ATOM 757 C CA . ASP A 1 104 ? 14.211 0.171 -18.493 1.00 91.81 104 ASP A CA 1
ATOM 758 C C . ASP A 1 104 ? 13.115 1.225 -18.321 1.00 91.81 104 ASP A C 1
ATOM 760 O O . ASP A 1 104 ? 13.136 1.964 -17.341 1.00 91.81 104 ASP A O 1
ATOM 764 N N . TYR A 1 105 ? 12.101 1.251 -19.195 1.00 89.00 105 TYR A N 1
ATOM 765 C CA . TYR A 1 105 ? 10.985 2.191 -19.055 1.00 89.00 105 TYR A CA 1
ATOM 766 C C . TYR A 1 105 ? 10.209 1.952 -17.753 1.00 89.00 105 TYR A C 1
ATOM 768 O O . TYR A 1 105 ? 9.952 2.883 -16.989 1.00 89.00 105 TYR A O 1
ATOM 776 N N . THR A 1 106 ? 9.869 0.693 -17.464 1.00 93.00 106 THR A N 1
ATOM 777 C CA . THR A 1 106 ? 9.195 0.308 -16.215 1.00 93.00 106 THR A CA 1
ATOM 778 C C . THR A 1 106 ? 10.051 0.687 -15.006 1.00 93.00 106 THR A C 1
ATOM 780 O O . THR A 1 106 ? 9.536 1.248 -14.039 1.00 93.00 106 THR A O 1
ATOM 783 N N . ALA A 1 107 ? 11.362 0.438 -15.066 1.00 93.38 107 ALA A N 1
ATOM 784 C CA . ALA A 1 107 ? 12.295 0.791 -14.001 1.00 93.38 107 ALA A CA 1
ATOM 785 C C . ALA A 1 107 ? 12.387 2.312 -13.782 1.00 93.38 107 ALA A C 1
ATOM 787 O O . ALA A 1 107 ? 12.419 2.756 -12.634 1.00 93.38 107 ALA A O 1
ATOM 788 N N . THR A 1 108 ? 12.364 3.116 -14.850 1.00 93.00 108 THR A N 1
ATOM 789 C CA . THR A 1 108 ? 12.325 4.582 -14.755 1.00 93.00 108 THR A CA 1
ATOM 790 C C . THR A 1 108 ? 11.059 5.059 -14.057 1.00 93.00 108 THR A C 1
ATOM 792 O O . THR A 1 108 ? 11.157 5.835 -13.111 1.00 93.00 108 THR A O 1
ATOM 795 N N . VAL A 1 109 ? 9.879 4.577 -14.458 1.00 92.81 109 VAL A N 1
ATOM 796 C CA . VAL A 1 109 ? 8.617 4.983 -13.816 1.00 92.81 109 VAL A CA 1
ATOM 797 C C . VAL A 1 109 ? 8.596 4.576 -12.341 1.00 92.81 109 VAL A C 1
ATOM 799 O O . VAL A 1 109 ? 8.231 5.388 -11.494 1.00 92.81 109 VAL A O 1
ATOM 802 N N . ILE A 1 110 ? 9.046 3.360 -12.013 1.00 93.19 110 ILE A N 1
ATOM 803 C CA . ILE A 1 110 ? 9.164 2.913 -10.617 1.00 93.19 110 ILE A CA 1
ATOM 804 C C . ILE A 1 110 ? 10.105 3.832 -9.828 1.00 93.19 110 ILE A C 1
ATOM 806 O O . ILE A 1 110 ? 9.762 4.231 -8.718 1.00 93.19 110 ILE A O 1
ATOM 810 N N . GLY A 1 111 ? 11.262 4.194 -10.389 1.00 93.12 111 GLY A N 1
ATOM 811 C CA . GLY A 1 111 ? 12.216 5.103 -9.749 1.00 93.12 111 GLY A CA 1
ATOM 812 C C . GLY A 1 111 ? 11.641 6.501 -9.518 1.00 93.12 111 GLY A C 1
ATOM 813 O O . GLY A 1 111 ? 11.773 7.036 -8.424 1.00 93.12 111 GLY A O 1
ATOM 814 N N . ILE A 1 112 ? 10.943 7.059 -10.510 1.00 93.81 112 ILE A N 1
ATOM 815 C CA . ILE A 1 112 ? 10.281 8.369 -10.415 1.00 93.81 112 ILE A CA 1
ATOM 816 C C . ILE A 1 112 ? 9.238 8.377 -9.291 1.00 93.81 112 ILE A C 1
ATOM 818 O O . ILE A 1 112 ? 9.218 9.315 -8.497 1.00 93.81 112 ILE A O 1
ATOM 822 N N . VAL A 1 113 ? 8.405 7.334 -9.198 1.00 92.12 113 VAL A N 1
ATOM 823 C CA . VAL A 1 113 ? 7.376 7.220 -8.150 1.00 92.12 113 VAL A CA 1
ATOM 824 C C . VAL A 1 113 ? 8.005 7.001 -6.774 1.00 92.12 113 VAL A C 1
ATOM 826 O O . VAL A 1 113 ? 7.601 7.658 -5.822 1.00 92.12 113 VAL A O 1
ATOM 829 N N . ARG A 1 114 ? 9.005 6.117 -6.662 1.00 91.69 114 ARG A N 1
ATOM 830 C CA . ARG A 1 114 ? 9.708 5.835 -5.397 1.00 91.69 114 ARG A CA 1
ATOM 831 C C . ARG A 1 114 ? 10.418 7.069 -4.842 1.00 91.69 114 ARG A C 1
ATOM 833 O O . ARG A 1 114 ? 10.426 7.270 -3.635 1.00 91.69 114 ARG A O 1
ATOM 840 N N . ASP A 1 115 ? 11.032 7.860 -5.718 1.00 92.50 115 ASP A N 1
ATOM 841 C CA . ASP A 1 115 ? 11.843 9.018 -5.333 1.00 92.50 115 ASP A CA 1
ATOM 842 C C . ASP A 1 115 ? 11.029 10.332 -5.333 1.00 92.50 115 ASP A C 1
ATOM 844 O O . ASP A 1 115 ? 11.612 11.408 -5.197 1.00 92.50 115 ASP A O 1
ATOM 848 N N . GLU A 1 116 ? 9.705 10.256 -5.525 1.00 89.94 116 GLU A N 1
ATOM 849 C CA . GLU A 1 116 ? 8.766 11.391 -5.581 1.00 89.94 116 GLU A CA 1
ATOM 850 C C . GLU A 1 116 ? 9.206 12.519 -6.536 1.00 89.94 116 GLU A C 1
ATOM 852 O O . GLU A 1 116 ? 9.085 13.714 -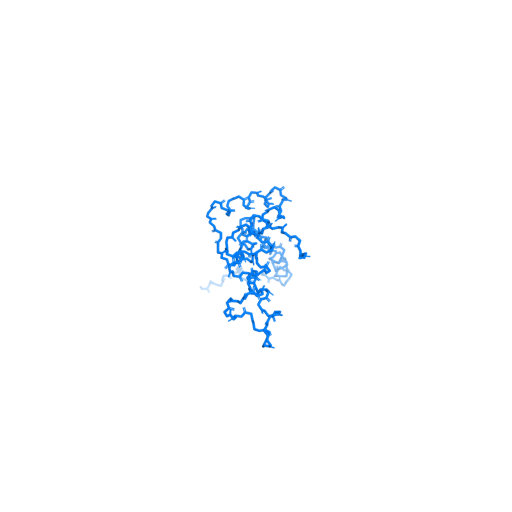6.245 1.00 89.94 116 GLU A O 1
ATOM 857 N N . ARG A 1 117 ? 9.744 12.156 -7.708 1.00 90.12 117 ARG A N 1
ATOM 858 C CA . ARG A 1 117 ? 10.282 13.128 -8.674 1.00 90.12 117 ARG A CA 1
ATOM 859 C C . ARG A 1 117 ? 9.266 13.483 -9.764 1.00 90.12 117 ARG A C 1
ATOM 861 O O . ARG A 1 117 ? 8.482 12.634 -10.178 1.00 90.12 117 ARG A O 1
ATOM 868 N N . PRO A 1 118 ? 9.288 14.718 -10.291 1.00 77.12 118 PRO A N 1
ATOM 869 C CA . PRO A 1 118 ? 8.538 15.051 -11.496 1.00 77.12 118 PRO A CA 1
ATOM 870 C C . PRO A 1 118 ? 9.148 14.375 -12.735 1.00 77.12 118 PRO A C 1
ATOM 872 O O . PRO A 1 118 ? 10.360 14.166 -12.809 1.00 77.12 118 PRO A O 1
ATOM 875 N N . TYR A 1 119 ? 8.304 14.072 -13.726 1.00 68.56 119 TYR A N 1
ATOM 876 C CA . TYR A 1 119 ? 8.748 13.678 -15.065 1.00 68.56 119 TYR A CA 1
ATOM 877 C C . TYR A 1 119 ? 9.224 14.942 -15.797 1.00 68.56 119 TYR A C 1
ATOM 879 O O . TYR A 1 119 ? 8.400 15.746 -16.235 1.00 68.56 119 TYR A O 1
ATOM 887 N N . THR A 1 120 ? 10.538 15.162 -15.839 1.00 60.41 120 THR A N 1
ATOM 888 C CA . THR A 1 120 ? 11.183 16.359 -16.416 1.00 60.41 120 THR A CA 1
ATOM 889 C C . THR A 1 120 ? 12.128 15.998 -17.537 1.00 60.41 120 THR A C 1
ATOM 891 O O . THR A 1 120 ? 12.920 15.054 -17.311 1.00 60.41 120 THR A O 1
#

Sequence (120 aa):
MHSDPLQTALRGPARLVTLCLALCLAGTAMAGAREQARRIHDRIAGVPPSAADLDTMATLISNGSPLDAALLAVEHPGFYNATLKTLVTPMTNEAQSPFEPLNDYTATVIGIVRDERPYT

Secondary structure (DSSP, 8-state):
----TTSS---HHHHHHHHHHHHHT----PPPHHHHHHHHHHHHTSSPPPHHHHHHHHHHHHTT-HHHHHHHHHTSHHIIIIIIHHHHGGGGSTT--SSPPP-HHHHHHHHHHHTT----

pLDDT: mean 86.14, std 14.28, range [43.53, 98.44]